Protein AF-A0A2S0KST5-F1 (afdb_monomer_lite)

pLDDT: mean 79.11, std 16.92, range [40.75, 94.94]

Radius of gyration: 23.57 Å; chains: 1; bounding box: 33×30×99 Å

Secondary structure (DSSP, 8-state):
----------PPP-------EEEEEEEEPPPTT---HHHHHHHHHHHHHHHHTT-SHHHHHHHHHHTT-EEEE-TTS-EEEEEEEETT--HHHHHHHHHHHHHHHHHHHHHHHHS-TTS-----

Foldseek 3Di:
DDDDDDPPPPDPDPDPDPQDKDKDKAWADDDPLLPDLVLLFVLQVLLLVLLVVDPDPLSVVQNVVQVQWDWDQDPVRIIMTMHIDGPPPDPVVVVSNNVSSNVSSVVSVVVSVVVDPPSPRPPD

Sequence (124 aa):
MKRSNELSNTQPAPQPKQAATKTIEIVLEMPSFITDTTARKMAVKHFVNYAEKNYSKAAEQLEPFLNGATCSVNESGHLKIEREVPANFPPRRLSVLCHKAEEVWSSSLPSLLESNGMIKCEIK

Structure (mmCIF, N/CA/C/O backbone):
data_AF-A0A2S0KST5-F1
#
_entry.id   AF-A0A2S0KST5-F1
#
loop_
_atom_site.group_PDB
_atom_site.id
_atom_site.type_symbol
_atom_site.label_atom_id
_atom_site.label_alt_id
_atom_site.label_comp_id
_atom_site.label_asym_id
_atom_site.label_entity_id
_atom_site.label_seq_id
_atom_site.pdbx_PDB_ins_code
_atom_site.Cartn_x
_atom_site.Cartn_y
_atom_site.Cartn_z
_atom_site.occupancy
_atom_site.B_iso_or_equiv
_atom_site.auth_seq_id
_atom_site.auth_comp_id
_atom_site.auth_asym_id
_atom_site.auth_atom_id
_atom_site.pdbx_PDB_model_num
ATOM 1 N N . MET A 1 1 ? -15.440 6.278 76.005 1.00 44.03 1 MET A N 1
ATOM 2 C CA . MET A 1 1 ? -14.502 5.798 74.964 1.00 44.03 1 MET A CA 1
ATOM 3 C C . MET A 1 1 ? -14.880 4.380 74.553 1.00 44.03 1 MET A C 1
ATOM 5 O O . MET A 1 1 ? -14.732 3.478 75.363 1.00 44.03 1 MET A O 1
ATOM 9 N N . LYS A 1 2 ? -15.370 4.184 73.325 1.00 40.75 2 LYS A N 1
ATOM 10 C CA . LYS A 1 2 ? -15.364 2.902 72.600 1.00 40.75 2 LYS A CA 1
ATOM 11 C C . LYS A 1 2 ? -15.139 3.242 71.122 1.00 40.75 2 LYS A C 1
ATOM 13 O O . LYS A 1 2 ? -15.848 4.081 70.578 1.00 40.75 2 LYS A O 1
ATOM 18 N N . ARG A 1 3 ? -14.061 2.693 70.563 1.00 41.66 3 ARG A N 1
ATOM 19 C CA . ARG A 1 3 ? -13.575 2.863 69.186 1.00 41.66 3 ARG A CA 1
ATOM 20 C C . ARG A 1 3 ? -14.128 1.739 68.297 1.00 41.66 3 ARG A C 1
ATOM 22 O O . ARG A 1 3 ? -14.327 0.645 68.821 1.00 41.66 3 ARG A O 1
ATOM 29 N N . SER A 1 4 ? -14.183 2.016 66.984 1.00 45.09 4 SER A N 1
ATOM 30 C CA . SER A 1 4 ? -14.006 1.063 65.862 1.00 45.09 4 SER A CA 1
ATOM 31 C C . SER A 1 4 ? -15.209 0.159 65.531 1.00 45.09 4 SER A C 1
ATOM 33 O O . SER A 1 4 ? -15.821 -0.386 66.435 1.00 45.09 4 SER A O 1
ATOM 35 N N . ASN A 1 5 ? -15.633 -0.082 64.283 1.00 43.22 5 ASN A N 1
ATOM 36 C CA . ASN A 1 5 ? -15.025 0.052 62.951 1.00 43.22 5 ASN A CA 1
ATOM 37 C C . ASN A 1 5 ? -16.149 0.249 61.908 1.00 43.22 5 ASN A C 1
ATOM 39 O O . ASN A 1 5 ? -17.016 -0.615 61.794 1.00 43.22 5 ASN A O 1
ATOM 43 N N . GLU A 1 6 ? -16.100 1.314 61.107 1.00 46.84 6 GLU A N 1
ATOM 44 C CA . GLU A 1 6 ? -16.807 1.356 59.821 1.00 46.84 6 GLU A CA 1
ATOM 45 C C . GLU A 1 6 ? -15.879 0.758 58.759 1.00 46.84 6 GLU A C 1
ATOM 47 O O . GLU A 1 6 ? -14.761 1.233 58.549 1.00 46.84 6 GLU A O 1
ATOM 52 N N . LEU A 1 7 ? -16.317 -0.339 58.140 1.00 49.44 7 LEU A N 1
ATOM 53 C CA . LEU A 1 7 ? -15.659 -0.911 56.973 1.00 49.44 7 LEU A CA 1
ATOM 54 C C . LEU A 1 7 ? -15.852 0.046 55.796 1.00 49.44 7 LEU A C 1
ATOM 56 O O . LEU A 1 7 ? -16.944 0.152 55.241 1.00 49.44 7 LEU A O 1
ATOM 60 N N . SER A 1 8 ? -14.772 0.719 55.405 1.00 44.72 8 SER A N 1
ATOM 61 C CA . SER A 1 8 ? -14.682 1.435 54.138 1.00 44.72 8 SER A CA 1
ATOM 62 C C . SER A 1 8 ? -14.957 0.467 52.988 1.00 44.72 8 SER A C 1
ATOM 64 O O . SER A 1 8 ? -14.134 -0.388 52.662 1.00 44.72 8 SER A O 1
ATOM 66 N N . ASN A 1 9 ? -16.127 0.603 52.372 1.00 47.88 9 ASN A N 1
ATOM 67 C CA . ASN A 1 9 ? -16.478 -0.088 51.143 1.00 47.88 9 ASN A CA 1
ATOM 68 C C . ASN A 1 9 ? -15.791 0.649 49.983 1.00 47.88 9 ASN A C 1
ATOM 70 O O . ASN A 1 9 ? -16.376 1.516 49.336 1.00 47.88 9 ASN A O 1
ATOM 74 N N . THR A 1 10 ? -14.503 0.379 49.770 1.00 49.88 10 THR A N 1
ATOM 75 C CA . THR A 1 10 ? -13.760 0.930 48.633 1.00 49.88 10 THR A CA 1
ATOM 76 C C . THR A 1 10 ? -14.241 0.221 47.370 1.00 49.88 10 THR A C 1
ATOM 78 O O . THR A 1 10 ? -13.753 -0.856 47.031 1.00 49.88 10 THR A O 1
ATOM 81 N N . GLN A 1 11 ? -15.227 0.799 46.676 1.00 47.50 11 GLN A N 1
ATOM 82 C CA . GLN A 1 11 ? -15.550 0.381 45.312 1.00 47.50 11 GLN A CA 1
ATOM 83 C C . GLN A 1 11 ? -14.273 0.497 44.467 1.00 47.50 11 GLN A C 1
ATOM 85 O O . GLN A 1 11 ? -13.677 1.578 44.432 1.00 47.50 11 GLN A O 1
ATOM 90 N N . PRO A 1 12 ? -13.821 -0.576 43.792 1.00 52.31 12 PRO A N 1
ATOM 91 C CA . PRO A 1 12 ? -12.715 -0.453 42.862 1.00 52.31 12 PRO A CA 1
ATOM 92 C C . PRO A 1 12 ? -13.123 0.542 41.772 1.00 52.31 12 PRO A C 1
ATOM 94 O O . PRO A 1 12 ? -14.186 0.410 41.161 1.00 52.31 12 PRO A O 1
ATOM 97 N N . ALA A 1 13 ? -12.290 1.564 41.562 1.00 62.56 13 ALA A N 1
ATOM 98 C CA . ALA A 1 13 ? -12.429 2.479 40.439 1.00 62.56 13 ALA A CA 1
ATOM 99 C C . ALA A 1 13 ? -12.572 1.656 39.145 1.00 62.56 13 ALA A C 1
ATOM 101 O O . ALA A 1 13 ? -11.878 0.641 39.010 1.00 62.56 13 ALA A O 1
ATOM 102 N N . PRO A 1 14 ? -13.459 2.041 38.207 1.00 54.47 14 PRO A N 1
ATOM 103 C CA . PRO A 1 14 ? -13.608 1.319 36.955 1.00 54.47 14 PRO A CA 1
ATOM 104 C C . PRO A 1 14 ? -12.247 1.289 36.262 1.00 54.47 14 PRO A C 1
ATOM 106 O O . PRO A 1 14 ? -11.745 2.318 35.810 1.00 54.47 14 PRO A O 1
ATOM 109 N N . GLN A 1 15 ? -11.632 0.105 36.228 1.00 54.03 15 GLN A N 1
ATOM 110 C CA . GLN A 1 15 ? -10.433 -0.128 35.440 1.00 54.03 15 GLN A CA 1
ATOM 111 C C . GLN A 1 15 ? -10.738 0.328 34.008 1.00 54.03 15 GLN A C 1
ATOM 113 O O . GLN A 1 15 ? -11.825 0.015 33.503 1.00 54.03 15 GLN A O 1
ATOM 118 N N . PRO A 1 16 ? -9.839 1.078 33.349 1.00 54.22 16 PRO A N 1
ATOM 119 C CA . PRO A 1 16 ? -10.037 1.433 31.957 1.00 54.22 16 PRO A CA 1
ATOM 120 C C . PRO A 1 16 ? -10.165 0.126 31.175 1.00 54.22 16 PRO A C 1
ATOM 122 O O . PRO A 1 16 ? -9.203 -0.630 31.050 1.00 54.22 16 PRO A O 1
ATOM 125 N N . LYS A 1 17 ? -11.380 -0.176 30.700 1.00 61.59 17 LYS A N 1
ATOM 126 C CA . LYS A 1 17 ? -11.602 -1.256 29.741 1.00 61.59 17 LYS A CA 1
ATOM 127 C C . LYS A 1 17 ? -10.644 -0.979 28.592 1.00 61.59 17 LYS A C 1
ATOM 129 O O . LYS A 1 17 ? -10.796 0.051 27.936 1.00 61.59 17 LYS A O 1
ATOM 134 N N . GLN A 1 18 ? -9.655 -1.851 28.386 1.00 60.62 18 GLN A N 1
ATOM 135 C CA . GLN A 1 18 ? -8.848 -1.847 27.170 1.00 60.62 18 GLN A CA 1
ATOM 136 C C . GLN A 1 18 ? -9.818 -1.695 26.001 1.00 60.62 18 GLN A C 1
ATOM 138 O O . GLN A 1 18 ? -10.724 -2.515 25.827 1.00 60.62 18 GLN A O 1
ATOM 143 N N . ALA A 1 19 ? -9.706 -0.582 25.277 1.00 70.31 19 ALA A N 1
ATOM 144 C CA . ALA A 1 19 ? -10.527 -0.368 24.105 1.00 70.31 19 ALA A CA 1
ATOM 145 C C . ALA A 1 19 ? -10.172 -1.493 23.134 1.00 70.31 19 ALA A C 1
ATOM 147 O O . ALA A 1 19 ? -9.030 -1.576 22.693 1.00 70.31 19 ALA A O 1
ATOM 148 N N . ALA A 1 20 ? -11.120 -2.395 22.872 1.00 87.50 20 ALA A N 1
ATOM 149 C CA . ALA A 1 20 ? -10.885 -3.508 21.967 1.00 87.50 20 ALA A CA 1
ATOM 150 C C . ALA A 1 20 ? -10.428 -2.954 20.612 1.00 87.50 20 ALA A C 1
ATOM 152 O O . ALA A 1 20 ? -11.098 -2.087 20.038 1.00 87.50 20 ALA A O 1
ATOM 153 N N . THR A 1 21 ? -9.290 -3.432 20.123 1.00 90.38 21 THR A N 1
ATOM 154 C CA . THR A 1 21 ? -8.752 -3.105 18.804 1.00 90.38 21 THR A CA 1
ATOM 155 C C . THR A 1 21 ? -9.005 -4.253 17.832 1.00 90.38 21 THR A C 1
ATOM 157 O O . THR A 1 21 ? -9.300 -5.384 18.221 1.00 90.38 21 THR A O 1
ATOM 160 N N . LYS A 1 22 ? -8.952 -3.944 16.540 1.00 91.56 22 LYS A N 1
ATOM 161 C CA . LYS A 1 22 ? -8.922 -4.915 15.448 1.00 91.56 22 LYS A CA 1
ATOM 162 C C . LYS A 1 22 ? -7.947 -4.430 14.385 1.00 91.56 22 LYS A C 1
ATOM 164 O O . LYS A 1 22 ? -7.798 -3.223 14.192 1.00 91.56 22 LYS A O 1
ATOM 169 N N . THR A 1 23 ? -7.353 -5.355 13.648 1.00 92.31 23 THR A N 1
ATOM 170 C CA . THR A 1 23 ? -6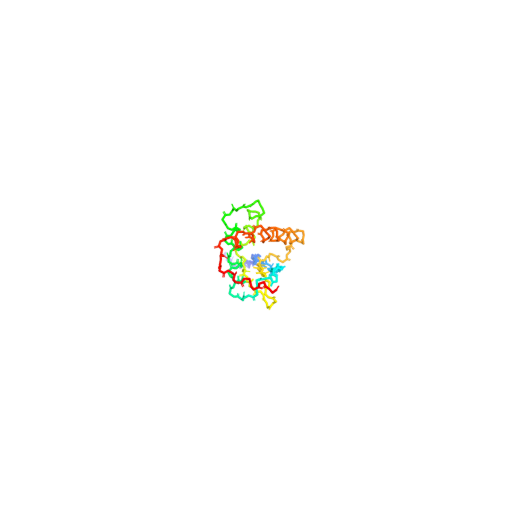.556 -5.021 12.466 1.00 92.31 23 THR A CA 1
ATOM 171 C C . THR A 1 23 ? -7.472 -4.919 11.254 1.00 92.31 23 THR A C 1
ATOM 173 O O . THR A 1 23 ? -8.291 -5.806 11.013 1.00 92.31 23 THR A O 1
ATOM 176 N N . ILE A 1 24 ? -7.364 -3.822 10.507 1.00 91.69 24 ILE A N 1
ATOM 177 C CA . ILE A 1 24 ? -7.932 -3.711 9.162 1.00 91.69 24 ILE A CA 1
ATOM 178 C C . ILE A 1 24 ? -6.848 -3.985 8.130 1.00 91.69 24 ILE A C 1
ATOM 180 O O . ILE A 1 24 ? -5.681 -3.653 8.343 1.00 91.69 24 ILE A O 1
ATOM 184 N N . GLU A 1 25 ? -7.268 -4.552 7.009 1.00 92.75 25 GLU A N 1
ATOM 185 C CA . GLU A 1 25 ? -6.420 -4.851 5.865 1.00 92.75 25 GLU A CA 1
ATOM 186 C C . GLU A 1 25 ? -7.001 -4.176 4.622 1.00 92.75 25 GLU A C 1
ATOM 188 O O . GLU A 1 25 ? -8.204 -4.260 4.361 1.00 92.75 25 GLU A O 1
ATOM 193 N N . ILE A 1 26 ? -6.140 -3.492 3.872 1.00 93.00 26 ILE A N 1
ATOM 194 C CA . ILE A 1 26 ? -6.436 -2.944 2.549 1.00 93.00 26 ILE A CA 1
ATOM 195 C C . ILE A 1 26 ? -5.450 -3.583 1.578 1.00 93.00 26 ILE A C 1
ATOM 197 O O . ILE A 1 26 ? -4.239 -3.520 1.797 1.00 93.00 26 ILE A O 1
ATOM 201 N N . VAL A 1 27 ? -5.968 -4.188 0.512 1.00 93.50 27 VAL A N 1
ATOM 202 C CA . VAL A 1 27 ? -5.162 -4.808 -0.542 1.00 93.50 27 VAL A CA 1
ATOM 203 C C . VAL A 1 27 ? -5.386 -4.048 -1.838 1.00 93.50 27 VAL A C 1
ATOM 205 O O . VAL A 1 27 ? -6.521 -3.926 -2.291 1.00 93.50 27 VAL A O 1
ATOM 208 N N . LEU A 1 28 ? -4.302 -3.544 -2.421 1.00 92.88 28 LEU A N 1
ATOM 209 C CA . LEU A 1 28 ? -4.304 -2.822 -3.685 1.00 92.88 28 LEU A CA 1
ATOM 210 C C . LEU A 1 28 ? -3.595 -3.632 -4.757 1.00 92.88 28 LEU A C 1
ATOM 212 O O . LEU A 1 28 ? -2.448 -4.059 -4.582 1.00 92.88 28 LEU A O 1
ATOM 216 N N . GLU A 1 29 ? -4.264 -3.793 -5.891 1.00 91.31 29 GLU A N 1
ATOM 217 C CA . GLU A 1 29 ? -3.703 -4.517 -7.017 1.00 91.31 29 GLU A CA 1
ATOM 218 C C . GLU A 1 29 ? -2.468 -3.790 -7.565 1.00 91.31 29 GLU A C 1
ATOM 220 O O . GLU A 1 29 ? -2.499 -2.629 -7.981 1.00 91.31 29 GLU A O 1
ATOM 225 N N . MET A 1 30 ? -1.343 -4.495 -7.553 1.00 88.56 30 MET A N 1
ATOM 226 C CA . MET A 1 30 ? -0.122 -4.038 -8.203 1.00 88.56 30 MET A CA 1
ATOM 227 C C . MET A 1 30 ? -0.121 -4.471 -9.668 1.00 88.56 30 MET A C 1
ATOM 229 O O . MET A 1 30 ? -0.423 -5.640 -9.928 1.00 88.56 30 MET A O 1
ATOM 233 N N . PRO A 1 31 ? 0.287 -3.601 -10.611 1.00 83.50 31 PRO A N 1
ATOM 234 C CA . PRO A 1 31 ? 0.276 -3.933 -12.022 1.00 83.50 31 PRO A CA 1
ATOM 235 C C . PRO A 1 31 ? 1.045 -5.208 -12.344 1.00 83.50 31 PRO A C 1
ATOM 237 O O . PRO A 1 31 ? 2.142 -5.454 -11.834 1.00 83.50 31 PRO A O 1
ATOM 240 N N . SER A 1 32 ? 0.475 -5.992 -13.253 1.00 83.19 32 SER A N 1
ATOM 241 C CA . SER A 1 32 ? 1.027 -7.271 -13.700 1.00 83.19 32 SER A CA 1
ATOM 242 C C . SER A 1 32 ? 2.400 -7.143 -14.365 1.00 83.19 32 SER A C 1
ATOM 244 O O . SER A 1 32 ? 3.176 -8.094 -14.321 1.00 83.19 32 SER A O 1
ATOM 246 N N . PHE A 1 33 ? 2.739 -5.971 -14.912 1.00 80.44 33 PHE A N 1
ATOM 247 C CA . PHE A 1 33 ? 4.046 -5.720 -15.526 1.00 80.44 33 PHE A CA 1
ATOM 24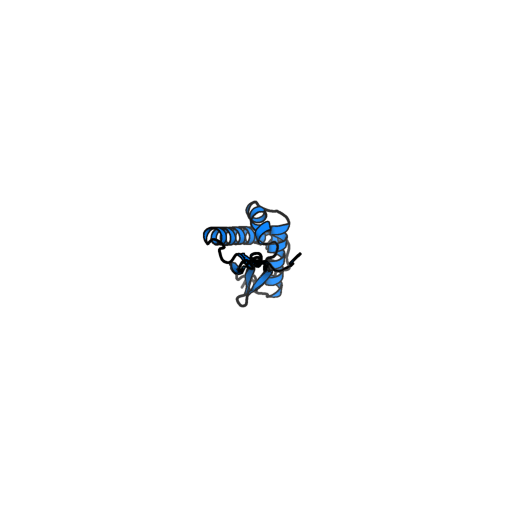8 C C . PHE A 1 33 ? 5.204 -5.648 -14.513 1.00 80.44 33 PHE A C 1
ATOM 250 O O . PHE A 1 33 ? 6.359 -5.798 -14.904 1.00 80.44 33 PHE A O 1
ATOM 257 N N . ILE A 1 34 ? 4.928 -5.441 -13.217 1.00 81.19 34 ILE A N 1
ATOM 258 C CA . ILE A 1 34 ? 5.945 -5.515 -12.157 1.00 81.19 34 ILE A CA 1
ATOM 259 C C . ILE A 1 34 ? 6.032 -6.971 -11.701 1.00 81.19 34 ILE A C 1
ATOM 261 O O . ILE A 1 34 ? 5.393 -7.381 -10.737 1.00 81.19 34 ILE A O 1
ATOM 265 N N . THR A 1 35 ? 6.775 -7.798 -12.422 1.00 77.88 35 THR A N 1
ATOM 266 C CA . THR A 1 35 ? 6.820 -9.247 -12.162 1.00 77.88 35 THR A CA 1
ATOM 267 C C . THR A 1 35 ? 7.797 -9.623 -11.049 1.00 77.88 35 THR A C 1
ATOM 269 O O . THR A 1 35 ? 7.539 -10.561 -10.300 1.00 77.88 35 THR A O 1
ATOM 272 N N . ASP A 1 36 ? 8.883 -8.866 -10.895 1.00 83.81 36 ASP A N 1
ATOM 273 C CA . ASP A 1 36 ? 9.930 -9.147 -9.915 1.00 83.81 36 ASP A CA 1
ATOM 274 C C . ASP A 1 36 ? 9.523 -8.775 -8.474 1.00 83.81 36 ASP A C 1
ATOM 276 O O . ASP A 1 36 ? 9.042 -7.675 -8.189 1.00 83.81 36 ASP A O 1
ATOM 280 N N . THR A 1 37 ? 9.769 -9.687 -7.531 1.00 83.12 37 THR A N 1
ATOM 281 C CA . THR A 1 37 ? 9.447 -9.506 -6.105 1.00 83.12 37 THR A CA 1
ATOM 282 C C . THR A 1 37 ? 10.201 -8.334 -5.476 1.00 83.12 37 THR A C 1
ATOM 284 O O . THR A 1 37 ? 9.655 -7.630 -4.621 1.00 83.12 37 THR A O 1
ATOM 287 N N . THR A 1 38 ? 11.451 -8.093 -5.879 1.00 85.06 38 THR A N 1
ATOM 288 C CA . THR A 1 38 ? 12.242 -6.959 -5.380 1.00 85.06 38 THR A CA 1
ATOM 289 C C . THR A 1 38 ? 11.670 -5.649 -5.907 1.00 85.06 38 THR A C 1
ATOM 291 O O . THR A 1 38 ? 11.484 -4.711 -5.132 1.00 85.06 38 THR A O 1
ATOM 294 N N . ALA A 1 39 ? 11.296 -5.601 -7.187 1.00 85.06 39 ALA A N 1
ATOM 295 C CA . ALA A 1 39 ? 10.611 -4.464 -7.788 1.00 85.06 39 ALA A CA 1
ATOM 296 C C . ALA A 1 39 ? 9.267 -4.174 -7.108 1.00 85.06 39 ALA A C 1
ATOM 298 O O . ALA A 1 39 ? 8.971 -3.014 -6.827 1.00 85.06 39 ALA A O 1
ATOM 299 N N . ARG A 1 40 ? 8.494 -5.205 -6.740 1.00 87.94 40 ARG A N 1
ATOM 300 C CA . ARG A 1 40 ? 7.258 -5.017 -5.965 1.00 87.94 40 ARG A CA 1
ATOM 301 C C . ARG A 1 40 ? 7.531 -4.392 -4.595 1.00 87.94 40 ARG A C 1
ATOM 303 O O . ARG A 1 40 ? 6.886 -3.414 -4.228 1.00 87.94 40 ARG A O 1
ATOM 310 N N . LYS A 1 41 ? 8.541 -4.871 -3.862 1.00 89.69 41 LYS A N 1
ATOM 311 C CA . LYS A 1 41 ? 8.950 -4.263 -2.578 1.00 89.69 41 LYS A CA 1
ATOM 312 C C . LYS A 1 41 ? 9.416 -2.814 -2.743 1.00 89.69 41 LYS A C 1
ATOM 314 O O . LYS A 1 41 ? 9.086 -1.969 -1.912 1.00 89.69 41 LYS A O 1
ATOM 319 N N . MET A 1 42 ? 10.154 -2.511 -3.813 1.00 87.69 42 MET A N 1
ATOM 320 C CA . MET A 1 42 ? 10.553 -1.138 -4.134 1.00 87.69 42 MET A CA 1
ATOM 321 C C . MET A 1 42 ? 9.344 -0.254 -4.430 1.00 87.69 42 MET A C 1
ATOM 323 O O . MET A 1 42 ? 9.297 0.872 -3.950 1.00 87.69 42 MET A O 1
ATOM 327 N N . ALA A 1 43 ? 8.349 -0.767 -5.150 1.00 89.31 43 ALA A N 1
ATOM 328 C CA . ALA A 1 43 ? 7.122 -0.042 -5.443 1.00 89.31 43 ALA A CA 1
ATOM 329 C C . ALA A 1 43 ? 6.298 0.250 -4.178 1.00 89.31 43 ALA A C 1
ATOM 331 O O . ALA A 1 43 ? 5.804 1.362 -4.023 1.00 89.31 43 ALA A O 1
ATOM 332 N N . VAL A 1 44 ? 6.221 -0.693 -3.229 1.00 91.88 44 VAL A N 1
ATOM 333 C CA . VAL A 1 44 ? 5.611 -0.450 -1.907 1.00 91.88 44 VAL A CA 1
ATOM 334 C C . VAL A 1 44 ? 6.360 0.647 -1.151 1.00 91.88 44 VAL A C 1
ATOM 336 O O . VAL A 1 44 ? 5.747 1.580 -0.637 1.00 91.88 44 VAL A O 1
ATOM 339 N N . LYS A 1 45 ? 7.697 0.585 -1.116 1.00 90.19 45 LYS A N 1
ATOM 340 C CA . LYS A 1 45 ? 8.511 1.633 -0.484 1.00 90.19 45 LYS A CA 1
ATOM 341 C C . LYS A 1 45 ? 8.303 2.992 -1.160 1.00 90.19 45 LYS A C 1
ATOM 343 O O . LYS A 1 45 ? 8.233 4.010 -0.476 1.00 90.19 45 LYS A O 1
ATOM 348 N N . HIS A 1 46 ? 8.203 3.007 -2.487 1.00 89.75 46 HIS A N 1
ATOM 349 C CA . HIS A 1 46 ? 7.931 4.213 -3.261 1.00 89.75 46 HIS A CA 1
ATOM 350 C C . HIS A 1 46 ? 6.557 4.783 -2.945 1.00 89.75 46 HIS A C 1
ATOM 352 O O . HIS A 1 46 ? 6.467 5.976 -2.702 1.00 89.75 46 HIS A O 1
ATOM 358 N N . PHE A 1 47 ? 5.522 3.946 -2.869 1.00 91.12 47 PHE A N 1
ATOM 359 C CA . PHE A 1 47 ? 4.177 4.348 -2.463 1.00 91.12 47 PHE A CA 1
ATOM 360 C C . PHE A 1 47 ? 4.180 5.050 -1.100 1.00 91.12 47 PHE A C 1
ATOM 362 O O . PHE A 1 47 ? 3.662 6.158 -0.986 1.00 91.12 47 PHE A O 1
ATOM 369 N N . VAL A 1 48 ? 4.816 4.446 -0.088 1.00 90.00 48 VAL A N 1
ATOM 370 C CA . VAL A 1 48 ? 4.902 5.030 1.262 1.00 90.00 48 VAL A CA 1
ATOM 371 C C . VAL A 1 48 ? 5.634 6.371 1.222 1.00 90.00 48 VAL A C 1
ATOM 373 O O . VAL A 1 48 ? 5.104 7.377 1.676 1.00 90.00 48 VAL A O 1
ATOM 376 N N . ASN A 1 49 ? 6.805 6.417 0.588 1.00 88.94 49 ASN A N 1
ATOM 377 C CA . ASN A 1 49 ? 7.590 7.644 0.461 1.00 88.94 49 ASN A CA 1
ATOM 378 C C . ASN A 1 49 ? 6.861 8.732 -0.355 1.00 88.94 49 ASN A C 1
ATOM 380 O O . ASN A 1 49 ? 6.983 9.915 -0.050 1.00 88.94 49 ASN A O 1
ATOM 384 N N . TYR A 1 50 ? 6.100 8.352 -1.382 1.00 87.62 50 TYR A N 1
ATOM 385 C CA . TYR A 1 50 ? 5.276 9.259 -2.181 1.00 87.62 50 TYR A CA 1
ATOM 386 C C . TYR A 1 50 ? 4.123 9.836 -1.350 1.00 87.62 50 TYR A C 1
ATOM 388 O O . TYR A 1 50 ? 3.828 11.026 -1.454 1.00 87.62 50 TYR A O 1
ATOM 396 N N . ALA A 1 51 ? 3.502 9.020 -0.495 1.00 88.06 51 ALA A N 1
ATOM 397 C CA . ALA A 1 51 ? 2.467 9.474 0.423 1.00 88.06 51 ALA A CA 1
ATOM 398 C C . ALA A 1 51 ? 3.027 10.422 1.501 1.00 88.06 51 ALA A C 1
ATOM 400 O O . ALA A 1 51 ? 2.468 11.491 1.725 1.00 88.06 51 ALA A O 1
ATOM 401 N N . GLU A 1 52 ? 4.163 10.069 2.109 1.00 85.31 52 GLU A N 1
ATOM 402 C CA . GLU A 1 52 ? 4.821 10.847 3.171 1.00 85.31 52 GLU A CA 1
ATOM 403 C C . GLU A 1 52 ? 5.365 12.198 2.685 1.00 85.31 52 GLU A C 1
ATOM 405 O O . GLU A 1 52 ? 5.387 13.175 3.432 1.00 85.31 52 GLU A O 1
ATOM 410 N N . LYS A 1 53 ? 5.814 12.280 1.427 1.00 81.94 53 LYS A N 1
ATOM 411 C CA . LYS A 1 53 ? 6.422 13.495 0.857 1.00 81.94 53 LYS A CA 1
ATOM 412 C C . LYS A 1 53 ? 5.431 14.471 0.211 1.00 81.94 53 LYS A C 1
ATOM 414 O O . LYS A 1 53 ? 5.871 15.441 -0.395 1.00 81.94 53 LYS A O 1
ATOM 419 N N . ASN A 1 54 ? 4.126 14.265 0.399 1.00 69.94 54 ASN A N 1
ATOM 420 C CA . ASN A 1 54 ? 3.044 15.178 0.002 1.00 69.94 54 ASN A CA 1
ATOM 421 C C . ASN A 1 54 ? 3.078 15.616 -1.475 1.00 69.94 54 ASN A C 1
ATOM 423 O O . ASN A 1 54 ? 3.333 16.775 -1.794 1.00 69.94 54 ASN A O 1
ATOM 427 N N . TYR A 1 55 ? 2.756 14.694 -2.388 1.00 70.38 55 TYR A N 1
ATOM 428 C CA . TYR A 1 55 ? 2.643 14.998 -3.824 1.00 70.38 55 TYR A CA 1
ATOM 429 C C . TYR A 1 55 ? 1.195 15.216 -4.320 1.00 70.38 55 TYR A C 1
ATOM 431 O O . TYR A 1 55 ? 1.003 15.721 -5.425 1.00 70.38 55 TYR A O 1
ATOM 439 N N . SER A 1 56 ? 0.162 14.870 -3.533 1.00 81.81 56 SER A N 1
ATOM 440 C CA . SER A 1 56 ? -1.257 15.068 -3.892 1.00 81.81 56 SER A CA 1
ATOM 441 C C . SER A 1 56 ? -2.176 15.238 -2.672 1.00 81.81 56 SER A C 1
ATOM 443 O O . SER A 1 56 ? -1.842 14.820 -1.564 1.00 81.81 56 SER A O 1
ATOM 445 N N . LYS A 1 57 ? -3.388 15.778 -2.879 1.00 85.94 57 LYS A N 1
ATOM 446 C CA . LYS A 1 57 ? -4.414 15.891 -1.820 1.00 85.94 57 LYS A CA 1
ATOM 447 C C . LYS A 1 57 ? -4.831 14.533 -1.244 1.00 85.94 57 LYS A C 1
ATOM 449 O O . LYS A 1 57 ? -5.141 14.440 -0.060 1.00 85.94 57 LYS A O 1
ATOM 454 N N . ALA A 1 58 ? -4.859 13.482 -2.065 1.00 86.62 58 ALA A N 1
ATOM 455 C CA . ALA A 1 58 ? -5.175 12.133 -1.601 1.00 86.62 58 ALA A CA 1
ATOM 456 C C . A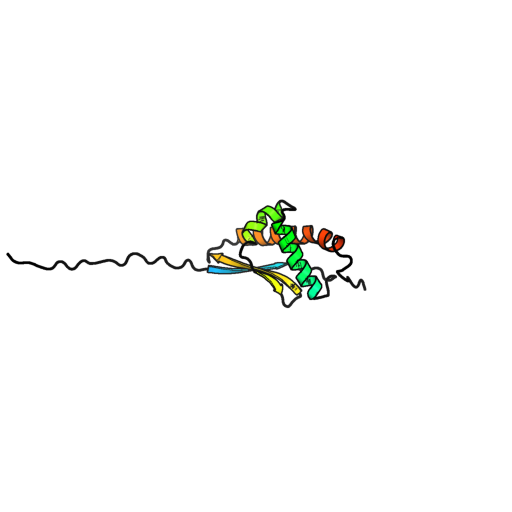LA A 1 58 ? -4.077 11.600 -0.667 1.00 86.62 58 ALA A C 1
ATOM 458 O O . ALA A 1 58 ? -4.399 11.014 0.364 1.00 86.62 58 ALA A O 1
ATOM 459 N N . ALA A 1 59 ? -2.803 11.877 -0.980 1.00 86.94 59 ALA A N 1
ATOM 460 C CA . ALA A 1 59 ? -1.657 11.520 -0.143 1.00 86.94 59 ALA A CA 1
ATOM 461 C C . ALA A 1 59 ? -1.704 12.218 1.223 1.00 86.94 59 ALA A C 1
ATOM 463 O O . ALA A 1 59 ? -1.648 11.536 2.242 1.00 86.94 59 ALA A O 1
ATOM 464 N N . GLU A 1 60 ? -1.930 13.536 1.251 1.00 87.62 60 GLU A N 1
ATOM 465 C CA . GLU A 1 60 ? -2.086 14.303 2.501 1.00 87.62 60 GLU A CA 1
ATOM 466 C C . GLU A 1 60 ? -3.194 13.730 3.393 1.00 87.62 60 GLU A C 1
ATOM 468 O O . GLU A 1 60 ? -3.070 13.636 4.611 1.00 87.62 60 GLU A O 1
ATOM 473 N N . GLN A 1 61 ? -4.308 13.321 2.784 1.00 88.31 61 GLN A N 1
ATOM 474 C CA . GLN A 1 61 ? -5.433 12.772 3.526 1.00 88.31 61 GLN A CA 1
ATOM 475 C C . GLN A 1 61 ? -5.281 11.295 3.904 1.00 88.31 61 GLN A C 1
ATOM 477 O O . GLN A 1 61 ? -6.102 10.795 4.681 1.00 88.31 61 GLN A O 1
ATOM 482 N N . LEU A 1 62 ? -4.320 10.590 3.309 1.00 89.31 62 LEU A N 1
ATOM 483 C CA . LEU A 1 62 ? -4.010 9.191 3.578 1.00 89.31 62 LEU A CA 1
ATOM 484 C C . LEU A 1 62 ? -2.872 9.056 4.599 1.00 89.31 62 LEU A C 1
ATOM 486 O O . LEU A 1 62 ? -2.896 8.107 5.377 1.00 89.31 62 LEU A O 1
ATOM 490 N N . GLU A 1 63 ? -1.934 10.007 4.654 1.00 88.00 63 GLU A N 1
ATOM 491 C CA . GLU A 1 63 ? -0.764 10.004 5.550 1.00 88.00 63 GLU A CA 1
ATOM 492 C C . GLU A 1 63 ? -1.111 9.682 7.016 1.00 88.00 63 GLU A C 1
ATOM 494 O O . GLU A 1 63 ? -0.541 8.720 7.545 1.00 88.00 63 GLU A O 1
ATOM 499 N N . PRO A 1 64 ? -2.127 10.305 7.655 1.00 84.69 64 PRO A N 1
ATOM 500 C CA . PRO A 1 64 ? -2.452 10.003 9.052 1.00 84.69 64 PRO A CA 1
ATOM 501 C C . PRO A 1 64 ? -2.898 8.550 9.263 1.00 84.69 64 PRO A C 1
ATOM 503 O O . PRO A 1 64 ? -2.841 8.016 10.376 1.00 84.69 64 PRO A O 1
ATOM 506 N N . PHE A 1 65 ? -3.373 7.916 8.186 1.00 83.44 65 PHE A N 1
ATOM 507 C CA . PHE A 1 65 ? -3.818 6.530 8.139 1.00 83.44 65 PHE A CA 1
ATOM 508 C C . PHE A 1 65 ? -2.721 5.547 7.709 1.00 83.44 65 PHE A C 1
ATOM 510 O O . PHE A 1 65 ? -2.852 4.354 7.984 1.00 83.44 65 PHE A O 1
ATOM 517 N N . LEU A 1 66 ? -1.624 6.022 7.123 1.00 87.19 66 LEU A N 1
ATOM 518 C CA . LEU A 1 66 ? -0.414 5.226 6.904 1.00 87.19 66 LEU A CA 1
ATOM 519 C C . LEU A 1 66 ? 0.520 5.265 8.112 1.00 87.19 66 LEU A C 1
ATOM 521 O O . LEU A 1 66 ? 1.213 4.288 8.376 1.00 87.19 66 LEU A O 1
ATOM 525 N N . ASN A 1 67 ? 0.491 6.341 8.899 1.00 85.06 67 ASN A N 1
ATOM 526 C CA . ASN A 1 67 ? 1.286 6.439 10.115 1.00 85.06 67 ASN A CA 1
ATOM 527 C C . ASN A 1 67 ? 0.866 5.371 11.143 1.00 85.06 67 ASN A C 1
ATOM 529 O O . ASN A 1 67 ? -0.261 5.396 11.643 1.00 85.06 67 ASN A O 1
ATOM 533 N N . GLY A 1 68 ? 1.754 4.421 11.438 1.00 83.81 68 GLY A N 1
ATOM 534 C CA . GLY A 1 68 ? 1.467 3.252 12.278 1.00 83.81 68 GLY A CA 1
ATOM 535 C C . GLY A 1 68 ? 0.815 2.078 11.534 1.00 83.81 68 GLY A C 1
ATOM 536 O O . GLY A 1 68 ? 0.426 1.101 12.171 1.00 83.81 68 GLY A O 1
ATOM 537 N N . ALA A 1 69 ? 0.689 2.156 10.206 1.00 90.94 69 ALA A N 1
ATOM 538 C CA . ALA A 1 69 ? 0.335 1.020 9.367 1.00 90.94 69 ALA A CA 1
ATOM 539 C C . ALA A 1 69 ? 1.588 0.230 8.954 1.00 90.94 69 ALA A C 1
ATOM 541 O O . ALA A 1 69 ? 2.670 0.784 8.762 1.00 90.94 69 ALA A O 1
ATOM 542 N N . THR A 1 70 ? 1.430 -1.075 8.769 1.00 93.88 70 THR A N 1
ATOM 543 C CA . THR A 1 70 ? 2.437 -1.948 8.165 1.00 93.88 70 THR A CA 1
ATOM 544 C C . THR A 1 70 ? 2.127 -2.091 6.680 1.00 93.88 70 THR A C 1
ATOM 546 O O . THR A 1 70 ? 1.060 -2.580 6.317 1.00 93.88 70 THR A O 1
ATOM 549 N N . CYS A 1 71 ? 3.052 -1.665 5.816 1.00 92.88 71 CYS A N 1
ATOM 550 C CA . CYS A 1 71 ? 2.925 -1.798 4.363 1.00 92.88 71 CYS A CA 1
ATOM 551 C C . CYS A 1 71 ? 3.846 -2.914 3.856 1.00 92.88 71 CYS A C 1
ATOM 553 O O . CYS A 1 71 ? 5.047 -2.906 4.129 1.00 92.88 71 CYS A O 1
ATOM 555 N N . SER A 1 72 ? 3.300 -3.874 3.113 1.00 93.88 72 SER A N 1
ATOM 556 C CA . SER A 1 72 ? 4.043 -5.031 2.605 1.00 93.88 72 SER A CA 1
ATOM 557 C C . SER A 1 72 ? 3.508 -5.508 1.254 1.00 93.88 72 SER A C 1
ATOM 559 O O . SER A 1 72 ? 2.538 -4.969 0.726 1.00 93.88 72 SER A O 1
ATOM 561 N N . VAL A 1 73 ? 4.173 -6.504 0.670 1.00 93.06 73 VAL A N 1
ATOM 562 C CA . VAL A 1 73 ? 3.679 -7.227 -0.506 1.00 93.06 73 VAL A CA 1
ATOM 563 C C . VAL A 1 73 ? 3.047 -8.525 -0.004 1.00 93.06 73 VAL A C 1
ATOM 565 O O . VAL A 1 73 ? 3.719 -9.273 0.708 1.00 93.06 73 VAL A O 1
ATOM 568 N N . ASN A 1 74 ? 1.781 -8.786 -0.337 1.00 93.38 74 ASN A N 1
ATOM 569 C CA . ASN A 1 74 ? 1.114 -10.036 0.036 1.00 93.38 74 ASN A CA 1
ATOM 570 C C . ASN A 1 74 ? 1.579 -11.223 -0.828 1.00 93.38 74 ASN A C 1
ATOM 572 O O . ASN A 1 74 ? 2.367 -11.073 -1.762 1.00 93.38 74 ASN A O 1
ATOM 576 N N . GLU A 1 75 ? 1.058 -12.414 -0.531 1.00 90.31 75 GLU A N 1
ATOM 577 C CA . GLU A 1 75 ? 1.399 -13.659 -1.237 1.00 90.31 75 GLU A CA 1
ATOM 578 C C . GLU A 1 75 ? 1.071 -13.618 -2.738 1.00 90.31 75 GLU A C 1
ATOM 580 O O . GLU A 1 75 ? 1.761 -14.239 -3.542 1.00 90.31 75 GLU A O 1
ATOM 585 N N . SER A 1 76 ? 0.059 -12.843 -3.134 1.00 89.94 76 SER A N 1
ATOM 586 C CA . SER A 1 76 ? -0.331 -12.633 -4.535 1.00 89.94 76 SER A CA 1
ATOM 587 C C . SER A 1 76 ? 0.480 -11.532 -5.233 1.00 89.94 76 SER A C 1
ATOM 589 O O . SER A 1 76 ? 0.245 -11.229 -6.400 1.00 89.94 76 SER A O 1
ATOM 591 N N . GLY A 1 77 ? 1.440 -10.912 -4.541 1.00 88.69 77 GLY A N 1
ATOM 592 C CA . GLY A 1 77 ? 2.252 -9.828 -5.080 1.00 88.69 77 GLY A CA 1
ATOM 593 C C . GLY A 1 77 ? 1.599 -8.445 -4.988 1.00 88.69 77 GLY A C 1
ATOM 594 O O . GLY A 1 77 ? 2.115 -7.499 -5.568 1.00 88.69 77 GLY A O 1
ATOM 595 N N . HIS A 1 78 ? 0.479 -8.280 -4.302 1.00 92.81 78 HIS A N 1
ATOM 596 C CA . HIS A 1 78 ? -0.235 -7.008 -4.191 1.00 92.81 78 HIS A CA 1
ATOM 597 C C . HIS A 1 78 ? 0.225 -6.191 -2.983 1.00 92.81 78 HIS A C 1
ATOM 599 O O . HIS A 1 78 ? 0.767 -6.734 -2.020 1.00 92.81 78 HIS A O 1
ATOM 605 N N . LEU A 1 79 ? -0.004 -4.879 -3.025 1.00 93.44 79 LEU A N 1
ATOM 606 C CA . LEU A 1 79 ? 0.298 -3.996 -1.907 1.00 93.44 79 LEU A CA 1
ATOM 607 C C . LEU A 1 79 ? -0.726 -4.261 -0.805 1.00 93.44 79 LEU 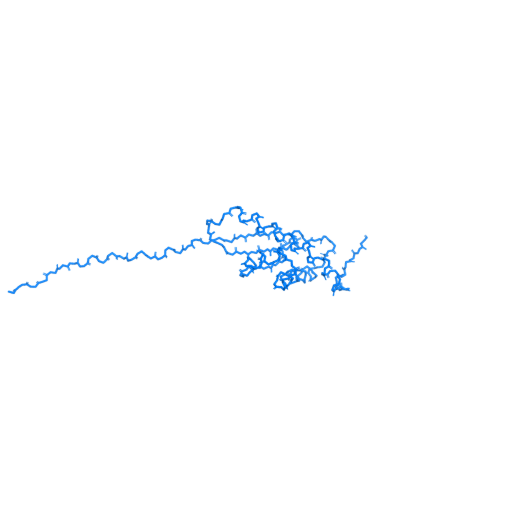A C 1
ATOM 609 O O . LEU A 1 79 ? -1.926 -4.116 -1.015 1.00 93.44 79 LEU A O 1
ATOM 613 N N . LYS A 1 80 ? -0.237 -4.642 0.369 1.00 94.94 80 LYS A N 1
ATOM 614 C CA . LYS A 1 80 ? -1.017 -4.864 1.581 1.00 94.94 80 LYS A CA 1
ATOM 615 C C . LYS A 1 80 ? -0.710 -3.765 2.587 1.00 94.94 80 LYS A C 1
ATOM 617 O O . LYS A 1 80 ? 0.456 -3.528 2.900 1.00 94.94 80 LYS A O 1
ATOM 622 N N . ILE A 1 81 ? -1.751 -3.130 3.107 1.00 94.50 81 ILE A N 1
ATOM 623 C CA . ILE A 1 81 ? -1.669 -2.117 4.159 1.00 94.50 81 ILE A CA 1
ATOM 624 C C . ILE A 1 81 ? -2.464 -2.630 5.356 1.00 94.50 81 ILE A C 1
ATOM 626 O O . ILE A 1 81 ? -3.676 -2.828 5.268 1.00 94.50 81 ILE A O 1
ATOM 630 N N . GLU A 1 82 ? -1.783 -2.832 6.478 1.00 94.50 82 GLU A N 1
ATOM 631 C CA . GLU A 1 82 ? -2.373 -3.320 7.723 1.00 94.50 82 GLU A CA 1
ATOM 632 C C . GLU A 1 82 ? -2.310 -2.249 8.798 1.00 94.50 82 GLU A C 1
ATOM 634 O O . GLU A 1 82 ? -1.254 -1.671 9.039 1.00 94.50 82 GLU A O 1
ATOM 639 N N . ARG A 1 83 ? -3.424 -1.996 9.485 1.00 91.69 83 ARG A N 1
ATOM 640 C CA . ARG A 1 83 ? -3.462 -1.013 10.571 1.00 91.69 83 ARG A CA 1
ATOM 641 C C . ARG A 1 83 ? -4.332 -1.486 11.717 1.00 91.69 83 ARG A C 1
ATOM 643 O O . ARG A 1 83 ? -5.456 -1.937 11.505 1.00 91.69 83 ARG A O 1
ATOM 650 N N . GLU A 1 84 ? -3.847 -1.290 12.936 1.00 92.31 84 GLU A N 1
ATOM 651 C CA . GLU A 1 84 ? -4.670 -1.455 14.126 1.00 92.31 84 GLU A CA 1
ATOM 652 C C . GLU A 1 84 ? -5.612 -0.254 14.310 1.00 92.31 84 GLU A C 1
ATOM 654 O O . GLU A 1 84 ? -5.209 0.912 14.288 1.00 92.31 84 GLU A O 1
ATOM 659 N N . VAL A 1 85 ? -6.901 -0.539 14.475 1.00 90.19 85 VAL A N 1
ATOM 660 C CA . VAL A 1 85 ? -7.954 0.457 14.680 1.00 90.19 85 VAL A CA 1
ATOM 661 C C . VAL A 1 85 ? -8.892 0.017 15.805 1.00 90.19 85 VAL A C 1
ATOM 663 O O . VAL A 1 85 ? -8.958 -1.167 16.135 1.00 90.19 85 VAL A O 1
ATOM 666 N N . PRO A 1 86 ? -9.682 0.931 16.392 1.00 91.44 86 PRO A N 1
ATOM 667 C CA . PRO A 1 86 ? -10.728 0.552 17.337 1.00 91.44 86 PRO A CA 1
ATOM 668 C C . PRO A 1 86 ? -11.704 -0.480 16.745 1.00 91.44 86 PRO A C 1
ATOM 670 O O . PRO A 1 86 ? -12.070 -0.403 15.571 1.00 91.44 86 PRO A O 1
ATOM 673 N N . ALA A 1 87 ? -12.196 -1.427 17.545 1.00 89.00 87 ALA A N 1
ATOM 674 C CA . ALA A 1 87 ? -13.114 -2.473 17.079 1.00 89.00 87 ALA A CA 1
ATOM 675 C C . ALA A 1 87 ? -14.389 -1.904 16.421 1.00 89.00 87 ALA A C 1
ATOM 677 O O . ALA A 1 87 ? -14.900 -2.458 15.441 1.00 89.00 87 ALA A O 1
ATOM 678 N N . ASN A 1 88 ? -14.849 -0.744 16.899 1.00 89.88 88 ASN A N 1
ATOM 679 C CA . ASN A 1 88 ? -15.988 0.011 16.371 1.00 89.88 88 ASN A CA 1
ATOM 680 C C . ASN A 1 88 ? -15.647 0.911 15.163 1.00 89.88 88 ASN A C 1
ATOM 682 O O . ASN A 1 88 ? -16.420 1.814 14.840 1.00 89.88 88 ASN A O 1
ATOM 686 N N . PHE A 1 89 ? -14.510 0.693 14.492 1.00 88.12 89 PHE A N 1
ATOM 687 C CA . PHE A 1 89 ? -14.121 1.471 13.317 1.00 88.12 89 PHE A CA 1
ATOM 688 C C . PHE A 1 89 ? -15.210 1.418 12.226 1.00 88.12 89 PHE A C 1
ATOM 690 O O . PHE A 1 89 ? -15.601 0.319 11.812 1.00 88.12 89 PHE A O 1
ATOM 697 N N . PRO A 1 90 ? -15.713 2.577 11.756 1.00 89.38 90 PRO A N 1
ATOM 698 C CA . PRO A 1 90 ? -16.904 2.630 10.918 1.00 89.38 90 PRO A CA 1
ATOM 699 C C . PRO A 1 90 ? -16.614 2.223 9.460 1.00 89.38 90 PRO A C 1
ATOM 701 O O . PRO A 1 90 ? -15.636 2.707 8.881 1.00 89.38 90 PRO A O 1
ATOM 704 N N . PRO A 1 91 ? -17.504 1.447 8.805 1.00 87.50 91 PRO A N 1
ATOM 705 C CA . PRO A 1 91 ? -17.322 1.007 7.417 1.00 87.50 91 PRO A CA 1
ATOM 706 C C . PRO A 1 91 ? -17.105 2.150 6.420 1.00 87.50 91 PRO A C 1
ATOM 708 O O . PRO A 1 91 ? -16.253 2.054 5.547 1.00 87.50 91 PRO A O 1
ATOM 711 N N . ARG A 1 92 ? -17.802 3.284 6.597 1.00 89.12 92 ARG A N 1
ATOM 712 C CA . ARG A 1 92 ? -17.628 4.470 5.738 1.00 89.12 92 ARG A CA 1
ATOM 713 C C . ARG A 1 92 ? -16.193 4.994 5.739 1.00 89.12 92 ARG A C 1
ATOM 715 O O . ARG A 1 92 ? -15.725 5.464 4.711 1.00 89.12 92 ARG A O 1
ATOM 722 N N . ARG A 1 93 ? -15.491 4.926 6.879 1.00 87.69 93 ARG A N 1
ATOM 723 C CA . ARG A 1 93 ? -14.081 5.332 6.930 1.00 87.69 93 ARG A CA 1
ATOM 724 C C . ARG A 1 93 ? -13.209 4.335 6.186 1.00 87.69 93 ARG A C 1
ATOM 726 O O . ARG A 1 93 ? -12.333 4.780 5.465 1.00 87.69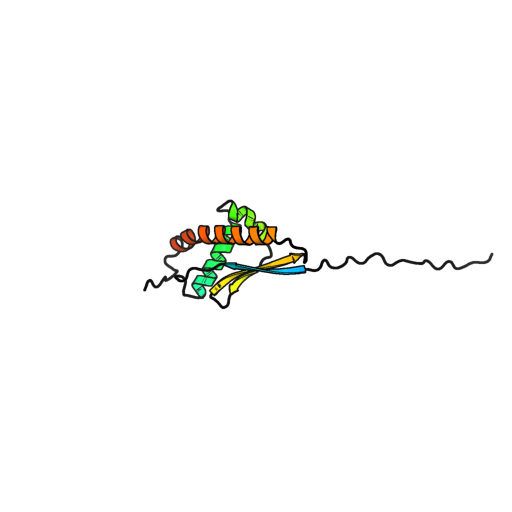 93 ARG A O 1
ATOM 733 N N . LEU A 1 94 ? -13.479 3.034 6.297 1.00 87.69 94 LEU A N 1
ATOM 734 C CA . LEU A 1 94 ? -12.732 2.013 5.559 1.00 87.69 94 LEU A CA 1
ATOM 735 C C . LEU A 1 94 ? -12.832 2.230 4.042 1.00 87.69 94 LEU A C 1
ATOM 737 O O . LEU A 1 94 ? -11.805 2.258 3.378 1.00 87.69 94 LEU A O 1
ATOM 741 N N . SER A 1 95 ? -14.031 2.490 3.512 1.00 88.38 95 SER A N 1
ATOM 742 C CA . SER A 1 95 ? -14.209 2.799 2.084 1.00 88.38 95 SER A CA 1
ATOM 743 C C . SER A 1 95 ? -13.405 4.024 1.640 1.00 88.38 95 SER A C 1
ATOM 745 O O . SER A 1 95 ? -12.787 4.008 0.581 1.00 88.38 95 SER A O 1
ATOM 747 N N . VAL A 1 96 ? -13.374 5.074 2.468 1.00 89.88 96 VAL A N 1
ATOM 748 C CA . VAL A 1 96 ? -12.566 6.275 2.204 1.00 89.88 96 VAL A CA 1
ATOM 749 C C . VAL A 1 96 ? -11.069 5.955 2.204 1.00 89.88 96 VAL A C 1
ATOM 751 O O . VAL A 1 96 ? -10.337 6.519 1.397 1.00 89.88 96 VAL A O 1
ATOM 754 N N . LEU A 1 97 ? -10.607 5.062 3.087 1.00 88.62 97 LEU A N 1
ATOM 755 C CA . LEU A 1 97 ? -9.207 4.634 3.107 1.00 88.62 97 LEU A CA 1
ATOM 756 C C . LEU A 1 97 ? -8.832 3.863 1.847 1.00 88.62 97 LEU A C 1
ATOM 758 O O . LEU A 1 97 ? -7.815 4.194 1.246 1.00 88.62 97 LEU A O 1
ATOM 762 N N . CYS A 1 98 ? -9.651 2.892 1.434 1.00 90.50 98 CYS A N 1
ATOM 763 C CA . CYS A 1 98 ? -9.399 2.128 0.212 1.00 90.50 98 CYS A CA 1
ATOM 764 C C . CYS A 1 98 ? -9.294 3.057 -1.000 1.00 90.50 98 CYS A C 1
ATOM 766 O O . CYS A 1 98 ? -8.291 3.020 -1.703 1.00 90.50 98 CYS A O 1
ATOM 768 N N . HIS A 1 99 ? -10.266 3.958 -1.174 1.00 92.38 99 HIS A N 1
ATOM 769 C CA . HIS A 1 99 ? -10.285 4.885 -2.306 1.00 92.38 99 HIS A CA 1
ATOM 770 C C . HIS A 1 99 ? -9.038 5.777 -2.360 1.00 92.38 99 HIS A C 1
ATOM 772 O O . HIS A 1 99 ? -8.365 5.857 -3.383 1.00 92.38 99 HIS A O 1
ATOM 778 N N . LYS A 1 100 ? -8.662 6.385 -1.230 1.00 91.56 100 LYS A N 1
ATOM 779 C CA . LYS A 1 100 ? -7.452 7.215 -1.158 1.00 91.56 100 LYS A CA 1
ATOM 780 C C . LYS A 1 100 ? -6.187 6.415 -1.443 1.00 91.56 100 LYS A C 1
ATOM 782 O O . LYS A 1 100 ? -5.280 6.920 -2.095 1.00 91.56 100 LYS A O 1
ATOM 787 N N . ALA A 1 101 ? -6.109 5.187 -0.937 1.00 92.19 101 ALA A N 1
ATOM 788 C CA . ALA A 1 101 ? -4.957 4.328 -1.156 1.00 92.19 101 ALA A CA 1
ATOM 789 C C . ALA A 1 101 ? -4.824 3.949 -2.644 1.00 92.19 101 ALA A C 1
ATOM 791 O O . ALA A 1 101 ? -3.722 4.023 -3.184 1.00 92.19 101 ALA A O 1
ATOM 792 N N . GLU A 1 102 ? -5.933 3.663 -3.332 1.00 92.50 102 GLU A N 1
ATOM 793 C CA . GLU A 1 102 ? -5.977 3.454 -4.788 1.00 92.50 102 GLU A CA 1
ATOM 794 C C . GLU A 1 102 ? -5.547 4.701 -5.579 1.00 92.50 102 GLU A C 1
ATOM 796 O O . GLU A 1 102 ? -4.745 4.596 -6.513 1.00 92.50 102 GLU A O 1
ATOM 801 N N . GLU A 1 103 ? -6.035 5.887 -5.200 1.00 92.50 103 GLU A N 1
ATOM 802 C CA . GLU A 1 103 ? -5.668 7.159 -5.837 1.00 92.50 103 GLU A CA 1
ATOM 803 C C . GLU A 1 103 ? -4.167 7.452 -5.706 1.00 92.50 103 GLU A C 1
ATOM 805 O O . GLU A 1 103 ? -3.499 7.791 -6.688 1.00 92.50 103 GLU A O 1
ATOM 810 N N . VAL A 1 104 ? -3.616 7.298 -4.497 1.00 91.19 104 VAL A N 1
ATOM 811 C CA . VAL A 1 104 ? -2.186 7.506 -4.231 1.00 91.19 104 VAL A CA 1
ATOM 812 C C . VAL A 1 104 ? -1.348 6.480 -4.983 1.00 91.19 104 VAL A C 1
ATOM 814 O O . VAL A 1 104 ? -0.346 6.847 -5.597 1.00 91.19 104 VAL A O 1
ATOM 817 N N . TRP A 1 105 ? -1.773 5.216 -4.997 1.00 91.25 105 TRP A N 1
ATOM 818 C CA . TRP A 1 105 ? -1.093 4.155 -5.732 1.00 91.25 105 TRP A CA 1
ATOM 819 C C . TRP A 1 105 ? -0.996 4.486 -7.219 1.00 91.25 105 TRP A C 1
ATOM 821 O O . TRP A 1 105 ? 0.109 4.561 -7.763 1.00 91.25 105 TRP A O 1
ATOM 831 N N . SER A 1 106 ? -2.133 4.806 -7.833 1.00 87.69 106 SER A N 1
ATOM 832 C CA . SER A 1 106 ? -2.228 5.171 -9.248 1.00 87.69 106 SER A CA 1
ATOM 833 C C . SER A 1 106 ? -1.407 6.419 -9.586 1.00 87.69 106 SER A C 1
ATOM 835 O O . SER A 1 106 ? -0.770 6.470 -10.634 1.00 87.69 106 SER A O 1
ATOM 837 N N . SER A 1 107 ? -1.366 7.404 -8.685 1.00 88.00 107 SER A N 1
ATOM 838 C CA . SER A 1 107 ? -0.618 8.656 -8.885 1.00 88.00 107 SER A CA 1
ATOM 839 C C . SER A 1 107 ? 0.893 8.491 -8.701 1.00 88.00 107 SER A C 1
ATOM 841 O O . SER A 1 107 ? 1.682 9.185 -9.340 1.00 88.00 107 SER A O 1
ATOM 843 N N . SER A 1 108 ? 1.316 7.570 -7.832 1.00 86.62 108 SER A N 1
ATOM 844 C CA . SER A 1 108 ? 2.734 7.288 -7.584 1.00 86.62 108 SER A CA 1
ATOM 845 C C . SER A 1 108 ? 3.374 6.458 -8.704 1.00 86.62 108 SER A C 1
ATOM 847 O O . SER A 1 108 ? 4.580 6.558 -8.942 1.00 86.62 108 SER A O 1
ATOM 849 N N . LEU A 1 109 ? 2.566 5.683 -9.429 1.00 84.00 109 LEU A N 1
ATOM 850 C CA . LEU A 1 109 ? 2.992 4.729 -10.451 1.00 84.00 109 LEU A CA 1
ATOM 851 C C . LEU A 1 109 ? 3.801 5.357 -11.602 1.00 84.00 109 LEU A C 1
ATOM 853 O O . LEU A 1 109 ? 4.879 4.841 -11.894 1.00 84.00 109 LEU A O 1
ATOM 857 N N . PRO A 1 110 ? 3.385 6.482 -12.217 1.00 82.88 110 PRO A N 1
ATOM 858 C CA . PRO A 1 110 ? 4.183 7.148 -13.247 1.00 82.88 110 PRO A CA 1
ATOM 859 C C . PRO A 1 110 ? 5.568 7.567 -12.746 1.00 82.88 110 PRO A C 1
ATOM 861 O O . PRO A 1 110 ? 6.571 7.254 -13.374 1.00 82.88 110 PRO A O 1
ATOM 864 N N . SER A 1 111 ? 5.646 8.178 -11.559 1.00 78.94 111 SER A N 1
ATOM 865 C CA . SER A 1 111 ? 6.932 8.588 -10.976 1.00 78.94 111 SER A CA 1
ATOM 866 C C . SER A 1 111 ? 7.842 7.400 -10.637 1.00 78.94 111 SER A C 1
ATOM 868 O O . SER A 1 111 ? 9.062 7.512 -10.723 1.00 78.94 111 SER A O 1
ATOM 870 N N . LEU A 1 112 ? 7.265 6.244 -10.289 1.00 78.75 112 LEU A N 1
ATOM 871 C CA . LEU A 1 112 ? 8.006 4.999 -10.085 1.00 78.75 112 LEU A CA 1
ATOM 872 C C . LEU A 1 112 ? 8.616 4.486 -11.399 1.00 78.75 112 LEU A C 1
ATOM 874 O O . LEU A 1 112 ? 9.741 3.988 -11.393 1.00 78.75 112 LEU A O 1
ATOM 878 N N . LEU A 1 113 ? 7.878 4.612 -12.506 1.00 75.00 113 LEU A N 1
ATOM 879 C CA . LEU A 1 113 ? 8.336 4.243 -13.848 1.00 75.00 113 LEU A CA 1
ATOM 880 C C . LEU A 1 113 ? 9.418 5.208 -14.362 1.00 75.00 113 LEU A C 1
ATOM 882 O O . LEU A 1 113 ? 10.415 4.764 -14.921 1.00 75.00 113 LEU A O 1
ATOM 886 N N . GLU A 1 114 ? 9.258 6.513 -14.131 1.00 69.56 114 GLU A N 1
ATOM 887 C CA . GLU A 1 114 ? 10.208 7.554 -14.553 1.00 69.56 114 GLU A CA 1
ATOM 888 C C . GLU A 1 114 ? 11.503 7.550 -13.733 1.00 69.56 114 GLU A C 1
ATOM 890 O O . GLU A 1 114 ? 12.592 7.708 -14.282 1.00 69.56 114 GLU A O 1
ATOM 895 N N . SER A 1 115 ? 11.407 7.339 -12.416 1.00 61.88 115 SER A N 1
ATOM 896 C CA . SER A 1 115 ? 12.568 7.339 -11.522 1.00 61.88 115 SER A CA 1
ATOM 897 C C . SER A 1 115 ? 13.497 6.142 -11.746 1.00 61.88 115 SER A C 1
ATOM 899 O O . SER A 1 115 ? 14.612 6.149 -11.225 1.00 61.88 115 SER A O 1
ATOM 901 N N . ASN A 1 116 ? 13.059 5.110 -12.472 1.00 52.88 116 ASN A N 1
ATOM 902 C CA . ASN A 1 116 ? 13.779 3.851 -12.587 1.00 52.88 116 ASN A CA 1
ATOM 903 C C . ASN A 1 116 ? 13.674 3.245 -13.993 1.00 52.88 116 ASN A C 1
ATOM 905 O O . ASN A 1 116 ? 12.871 2.344 -14.230 1.00 52.88 116 ASN A O 1
ATOM 909 N N . GLY A 1 117 ? 14.694 3.485 -14.819 1.00 50.53 117 GLY A N 1
ATOM 910 C CA . GLY A 1 117 ? 15.183 2.481 -15.783 1.00 50.53 117 GLY A CA 1
ATOM 911 C C . GLY A 1 117 ? 15.671 1.159 -15.132 1.00 50.53 117 GLY A C 1
ATOM 912 O O . GLY A 1 117 ? 16.488 0.457 -15.716 1.00 50.53 117 GLY A O 1
ATOM 913 N N . MET A 1 118 ? 15.207 0.833 -13.913 1.00 46.41 118 MET A N 1
ATOM 914 C CA . MET A 1 118 ? 15.595 -0.280 -13.032 1.00 46.41 118 MET A CA 1
ATOM 915 C C . MET A 1 118 ? 14.428 -1.190 -12.612 1.00 46.41 118 MET A C 1
ATOM 917 O O . MET A 1 118 ? 14.671 -2.203 -11.960 1.00 46.41 118 MET A O 1
ATOM 921 N N . ILE A 1 119 ? 13.174 -0.898 -12.974 1.00 53.16 119 ILE A N 1
ATOM 922 C CA . ILE A 1 119 ? 12.169 -1.966 -13.024 1.00 53.16 119 ILE A CA 1
ATOM 923 C C . ILE A 1 119 ? 12.305 -2.551 -14.423 1.00 53.16 119 ILE A C 1
ATOM 925 O O . ILE A 1 119 ? 11.848 -1.952 -15.393 1.00 53.16 119 ILE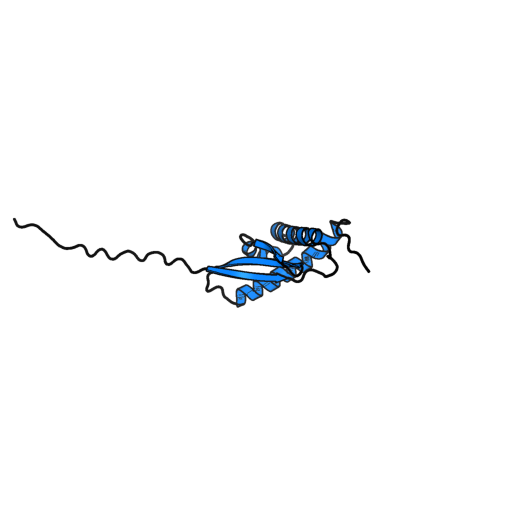 A O 1
ATOM 929 N N . LYS A 1 120 ? 13.002 -3.688 -14.551 1.00 47.69 120 LYS A N 1
ATOM 930 C CA . LYS A 1 120 ? 12.954 -4.485 -15.782 1.00 47.69 120 LYS A CA 1
ATOM 931 C C . LYS A 1 120 ? 11.518 -4.983 -15.945 1.00 47.69 120 LYS A C 1
ATOM 933 O O . LYS A 1 120 ? 11.175 -6.071 -15.496 1.00 47.69 120 LYS A O 1
ATOM 938 N N . CYS A 1 121 ? 10.672 -4.160 -16.547 1.00 44.34 121 CYS A N 1
ATOM 939 C CA . CYS A 1 121 ? 9.426 -4.610 -17.128 1.00 44.34 121 CYS A CA 1
ATOM 940 C C . CYS A 1 121 ? 9.830 -5.433 -18.349 1.00 44.34 121 CYS A C 1
ATOM 942 O O . CYS A 1 121 ? 10.180 -4.874 -19.388 1.00 44.34 121 CYS A O 1
ATOM 944 N N . GLU A 1 122 ? 9.865 -6.757 -18.219 1.00 43.84 122 GLU A N 1
ATOM 945 C CA . GLU A 1 122 ? 9.872 -7.605 -19.405 1.00 43.84 122 GLU A CA 1
ATOM 946 C C . GLU A 1 122 ? 8.513 -7.432 -20.083 1.00 43.84 122 GLU A C 1
ATOM 948 O O . GLU A 1 122 ? 7.509 -8.017 -19.679 1.00 43.84 122 GLU A O 1
ATOM 953 N N . ILE A 1 123 ? 8.475 -6.553 -21.083 1.00 42.44 123 ILE A N 1
ATOM 954 C CA . ILE A 1 123 ? 7.369 -6.480 -22.028 1.00 42.44 123 ILE A CA 1
ATOM 955 C C . ILE A 1 123 ? 7.513 -7.729 -22.903 1.00 42.44 123 ILE A C 1
ATOM 957 O O . ILE A 1 123 ? 8.466 -7.824 -23.677 1.00 42.44 123 ILE A O 1
ATOM 961 N N . LYS A 1 124 ? 6.630 -8.711 -22.713 1.00 44.34 124 LYS A N 1
ATOM 962 C CA . LYS A 1 124 ? 6.446 -9.801 -23.679 1.00 44.34 124 LYS A CA 1
ATOM 963 C C . LYS A 1 124 ? 5.620 -9.322 -24.860 1.00 44.34 124 LYS A C 1
ATOM 965 O O . LYS A 1 124 ? 4.656 -8.563 -24.617 1.00 44.34 124 LYS A O 1
#